Protein AF-G6YG77-F1 (afdb_monomer_lite)

Structure (mmCIF, N/CA/C/O backbone):
data_AF-G6YG77-F1
#
_entry.id   AF-G6YG77-F1
#
loop_
_atom_site.group_PDB
_atom_site.id
_atom_site.type_symbol
_atom_site.label_atom_id
_atom_site.label_alt_id
_atom_site.label_comp_id
_atom_site.label_asym_id
_atom_site.label_entity_id
_atom_site.label_seq_id
_atom_site.pdbx_PDB_ins_code
_atom_site.Cartn_x
_atom_site.Cartn_y
_atom_site.Cartn_z
_atom_site.occupancy
_atom_site.B_iso_or_equiv
_atom_site.auth_seq_id
_atom_site.auth_comp_id
_atom_site.auth_asym_id
_atom_site.auth_atom_id
_atom_site.pdbx_PDB_model_num
ATOM 1 N N . MET A 1 1 ? -11.020 3.623 37.577 1.00 43.72 1 MET A N 1
ATOM 2 C CA . MET A 1 1 ? -10.866 3.556 36.109 1.00 43.72 1 MET A CA 1
ATOM 3 C C . MET A 1 1 ? -9.377 3.510 35.833 1.00 43.72 1 MET A C 1
ATOM 5 O O . MET A 1 1 ? -8.710 4.492 36.115 1.00 43.72 1 MET A O 1
ATOM 9 N N . SER A 1 2 ? -8.828 2.360 35.441 1.00 47.31 2 SER A N 1
ATOM 10 C CA . SER A 1 2 ? -7.413 2.278 35.068 1.00 47.31 2 SER A CA 1
ATOM 11 C C . SER A 1 2 ? -7.202 3.079 33.784 1.00 47.31 2 SER A C 1
ATOM 13 O O . SER A 1 2 ? -7.878 2.792 32.796 1.00 47.31 2 SER A O 1
ATOM 15 N N . GLU A 1 3 ? -6.304 4.066 33.794 1.00 54.31 3 GLU A N 1
ATOM 16 C CA . GLU A 1 3 ? -5.795 4.679 32.564 1.00 54.31 3 GLU A CA 1
ATOM 17 C C . GLU A 1 3 ? -5.277 3.557 31.659 1.00 54.31 3 GLU A C 1
ATOM 19 O O . GLU A 1 3 ? -4.265 2.919 31.952 1.00 54.31 3 GLU A O 1
ATOM 24 N N . GLN A 1 4 ? -5.991 3.263 30.572 1.00 64.19 4 GLN A N 1
ATOM 25 C CA . GLN A 1 4 ? -5.394 2.481 29.501 1.00 64.19 4 GLN A CA 1
ATOM 26 C C . GLN A 1 4 ? -4.306 3.348 28.876 1.00 64.19 4 GLN A C 1
ATOM 28 O O . GLN A 1 4 ? -4.571 4.452 28.405 1.00 64.19 4 GLN A O 1
ATOM 33 N N . SER A 1 5 ? -3.075 2.841 28.872 1.00 81.81 5 SER A N 1
ATOM 34 C CA . SER A 1 5 ? -1.983 3.459 28.129 1.00 81.81 5 SER A CA 1
ATOM 35 C C . SER A 1 5 ? -2.402 3.634 26.666 1.00 81.81 5 SER A C 1
ATOM 37 O O . SER A 1 5 ? -2.906 2.697 26.041 1.00 81.81 5 SER A O 1
ATOM 39 N N . GLY A 1 6 ? -2.171 4.815 26.087 1.00 80.62 6 GLY A N 1
ATOM 40 C CA . GLY A 1 6 ? -2.489 5.076 24.676 1.00 80.62 6 GLY A CA 1
ATOM 41 C C . GLY A 1 6 ? -1.855 4.055 23.720 1.00 80.62 6 GLY A C 1
ATOM 42 O O . GLY A 1 6 ? -2.432 3.737 22.684 1.00 80.62 6 GLY A O 1
ATOM 43 N N . TRP A 1 7 ? -0.723 3.460 24.113 1.00 82.94 7 TRP A N 1
ATOM 44 C CA . TRP A 1 7 ? -0.074 2.368 23.388 1.00 82.94 7 TRP A CA 1
ATOM 45 C C . TRP A 1 7 ? -0.848 1.052 23.433 1.00 82.94 7 TRP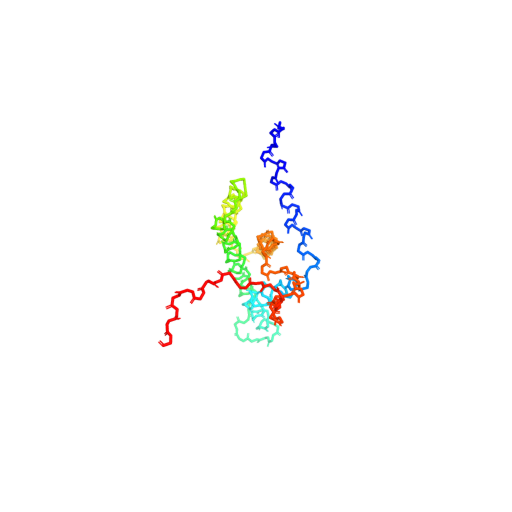 A C 1
ATOM 47 O O . TRP A 1 7 ? -0.956 0.377 22.412 1.00 82.94 7 TRP A O 1
ATOM 57 N N . SER A 1 8 ? -1.406 0.676 24.589 1.00 86.00 8 SER A N 1
ATOM 58 C CA . SER A 1 8 ? -2.191 -0.558 24.694 1.00 86.00 8 SER A CA 1
ATOM 59 C C . SER A 1 8 ? -3.504 -0.444 23.926 1.00 86.00 8 SER A C 1
ATOM 61 O O . SER A 1 8 ? -3.909 -1.408 23.282 1.00 86.00 8 SER A O 1
ATOM 63 N N . TYR A 1 9 ? -4.124 0.743 23.947 1.00 88.06 9 TYR A N 1
ATOM 64 C CA . TYR A 1 9 ? -5.293 1.039 23.120 1.00 88.06 9 TYR A CA 1
ATOM 65 C C . TYR A 1 9 ? -4.957 0.913 21.629 1.00 88.06 9 TYR A C 1
ATOM 67 O O . TYR A 1 9 ? -5.612 0.168 20.909 1.00 88.06 9 TYR A O 1
ATOM 75 N N . LEU A 1 10 ? -3.879 1.563 21.181 1.00 87.00 10 LEU A N 1
ATOM 76 C CA . LEU A 1 10 ? -3.471 1.556 19.778 1.00 87.00 10 LEU A CA 1
ATOM 77 C C . LEU A 1 10 ? -3.155 0.149 19.259 1.00 87.00 10 LEU A C 1
ATOM 79 O O . LEU A 1 10 ? -3.590 -0.212 18.171 1.00 87.00 10 LEU A O 1
ATOM 83 N N . ILE A 1 11 ? -2.438 -0.672 20.031 1.00 88.50 11 ILE A N 1
ATOM 84 C CA . ILE A 1 11 ? -2.135 -2.056 19.632 1.00 88.50 11 ILE A CA 1
ATOM 85 C C . ILE A 1 11 ? -3.413 -2.899 19.558 1.00 88.50 11 ILE A C 1
ATOM 87 O O . ILE A 1 11 ? -3.565 -3.689 18.626 1.00 88.50 11 ILE A O 1
ATOM 91 N N . ALA A 1 12 ? -4.327 -2.743 20.520 1.00 89.06 12 ALA A N 1
ATOM 92 C CA . ALA A 1 12 ? -5.601 -3.457 20.511 1.00 89.06 12 ALA A CA 1
ATOM 93 C C . ALA A 1 12 ? -6.454 -3.065 19.295 1.00 89.06 12 ALA A C 1
ATOM 95 O O . ALA A 1 12 ? -6.935 -3.945 18.586 1.00 89.06 12 ALA A O 1
ATOM 96 N N . GLU A 1 13 ? -6.552 -1.767 19.008 1.00 88.81 13 GLU A N 1
ATOM 97 C CA . GLU A 1 13 ? -7.293 -1.211 17.872 1.00 88.81 13 GLU A CA 1
ATOM 98 C C . GLU A 1 13 ? -6.707 -1.667 16.525 1.00 88.81 13 GLU A C 1
ATOM 100 O O . GLU A 1 13 ? -7.435 -2.113 15.641 1.00 88.81 13 GLU A O 1
ATOM 105 N N . LEU A 1 14 ? -5.379 -1.625 16.362 1.00 88.44 14 LEU A N 1
ATOM 106 C CA . LEU A 1 14 ? -4.716 -2.109 15.145 1.00 88.44 14 LEU A CA 1
ATOM 107 C C . LEU A 1 14 ? -4.907 -3.614 14.950 1.00 88.44 14 LEU A C 1
ATOM 109 O O . LEU A 1 14 ? -5.124 -4.071 13.828 1.00 88.44 14 LEU A O 1
ATOM 113 N N . LYS A 1 15 ? -4.847 -4.394 16.034 1.00 90.88 15 LYS A N 1
ATOM 114 C CA . LYS A 1 15 ? -5.103 -5.836 15.983 1.00 90.88 15 LYS A CA 1
ATOM 115 C C . LYS A 1 15 ? -6.548 -6.125 15.582 1.00 90.88 15 LYS A C 1
ATOM 117 O O . LYS A 1 15 ? -6.776 -7.023 14.772 1.00 90.88 15 LYS A O 1
ATOM 122 N N . ASP A 1 16 ? -7.502 -5.374 16.119 1.00 88.88 16 ASP A N 1
ATOM 123 C CA . ASP A 1 16 ? -8.914 -5.529 15.776 1.00 88.88 16 ASP A CA 1
ATOM 124 C C . ASP A 1 16 ? -9.179 -5.153 14.311 1.00 88.88 16 ASP A C 1
ATOM 126 O O . ASP A 1 16 ? -9.797 -5.918 13.578 1.00 88.88 16 ASP A O 1
ATOM 130 N N . ARG A 1 17 ? -8.594 -4.052 13.825 1.00 88.38 17 ARG A N 1
ATOM 131 C CA . ARG A 1 17 ? -8.610 -3.660 12.401 1.00 88.38 17 ARG A CA 1
ATOM 132 C C . ARG A 1 17 ? -7.968 -4.687 11.475 1.00 88.38 17 ARG A C 1
ATOM 134 O O . ARG A 1 17 ? -8.404 -4.837 10.340 1.00 88.38 17 ARG A O 1
ATOM 141 N N . ALA A 1 18 ? -6.938 -5.393 11.934 1.00 90.06 18 ALA A N 1
ATOM 142 C CA . ALA A 1 18 ? -6.278 -6.417 11.134 1.00 90.06 18 ALA A CA 1
ATOM 143 C C . ALA A 1 18 ? -7.123 -7.696 11.016 1.00 90.06 18 ALA A C 1
ATOM 145 O O . ALA A 1 18 ? -7.218 -8.271 9.931 1.00 90.06 18 ALA A O 1
ATOM 146 N N . VAL A 1 19 ? -7.733 -8.147 12.117 1.00 89.81 19 VAL A N 1
ATOM 147 C CA . VAL A 1 19 ? -8.393 -9.464 12.196 1.00 89.81 19 VAL A CA 1
ATOM 148 C C . VAL A 1 19 ? -9.901 -9.387 11.962 1.00 89.81 19 VAL A C 1
ATOM 150 O O . VAL A 1 19 ? -10.453 -10.269 11.305 1.00 89.81 19 VAL A O 1
ATOM 153 N N . GLY A 1 20 ? -10.568 -8.344 12.455 1.00 84.88 20 GLY A N 1
ATOM 154 C CA . GLY A 1 20 ? -12.006 -8.106 12.308 1.00 84.88 20 GLY A CA 1
ATOM 155 C C . GLY A 1 20 ? -12.554 -8.306 10.888 1.00 84.88 20 GLY A C 1
ATOM 156 O O . GLY A 1 20 ? -13.478 -9.108 10.723 1.00 84.88 20 GLY A O 1
ATOM 157 N N . PRO A 1 21 ? -11.969 -7.687 9.845 1.00 85.06 21 PRO A N 1
ATOM 158 C CA . PRO A 1 21 ? -12.539 -7.727 8.498 1.00 85.06 21 PRO A CA 1
ATOM 159 C C . PRO A 1 21 ? -12.435 -9.091 7.805 1.00 85.06 21 PRO A C 1
ATOM 161 O O . PRO A 1 21 ? -13.164 -9.353 6.851 1.00 85.06 21 PRO A O 1
ATOM 164 N N . THR A 1 22 ? -11.576 -9.996 8.289 1.00 87.00 22 THR A N 1
ATOM 165 C CA . THR A 1 22 ? -11.330 -11.305 7.646 1.00 87.00 22 THR A CA 1
ATOM 166 C C . THR A 1 22 ? -12.572 -12.194 7.556 1.00 87.00 22 THR A C 1
ATOM 168 O O . THR A 1 22 ? -12.592 -13.130 6.756 1.00 87.00 22 THR A O 1
ATOM 171 N N . LYS A 1 23 ? -13.600 -11.904 8.361 1.00 85.19 23 LYS A N 1
ATOM 172 C CA . LYS A 1 23 ? -14.854 -12.661 8.444 1.00 85.19 23 LYS A CA 1
ATOM 173 C C . LYS A 1 23 ? -15.933 -12.181 7.469 1.00 85.19 23 LYS A C 1
ATOM 175 O O . LYS A 1 23 ? -16.961 -12.844 7.369 1.00 85.19 23 LYS A O 1
ATOM 180 N N . HIS A 1 24 ? -15.725 -11.057 6.779 1.00 85.75 24 HIS A N 1
ATOM 181 C CA . HIS A 1 24 ? -16.725 -10.447 5.903 1.00 85.75 24 HIS A CA 1
ATOM 182 C C . HIS A 1 24 ? -16.381 -10.674 4.425 1.00 85.75 24 HIS A C 1
ATOM 184 O O . HIS A 1 24 ? -15.294 -10.339 3.955 1.00 85.75 24 HIS A O 1
ATOM 190 N N . VAL A 1 25 ? -17.321 -11.246 3.677 1.00 87.38 25 VAL A N 1
ATOM 191 C CA . VAL A 1 25 ? -17.218 -11.502 2.237 1.00 87.38 25 VAL A CA 1
ATOM 192 C C . VAL A 1 25 ? -17.204 -10.189 1.459 1.00 87.38 25 VAL A C 1
ATOM 194 O O . VAL A 1 25 ? -16.401 -10.061 0.533 1.00 87.38 25 VAL A O 1
ATOM 197 N N . ALA A 1 26 ? -18.017 -9.196 1.846 1.00 87.06 26 ALA A N 1
ATOM 198 C CA . ALA A 1 26 ? -17.988 -7.874 1.212 1.00 87.06 26 ALA A CA 1
ATOM 199 C C . ALA A 1 26 ? -16.604 -7.222 1.315 1.00 87.06 26 ALA A C 1
ATOM 201 O O . ALA A 1 26 ? -16.099 -6.687 0.325 1.00 87.06 26 ALA A O 1
ATOM 202 N N . PHE A 1 27 ? -15.949 -7.344 2.474 1.00 89.88 27 PHE A N 1
ATOM 203 C CA . PHE A 1 27 ? -14.586 -6.860 2.659 1.00 89.88 27 PHE A CA 1
ATOM 204 C C . PHE A 1 27 ? -13.603 -7.528 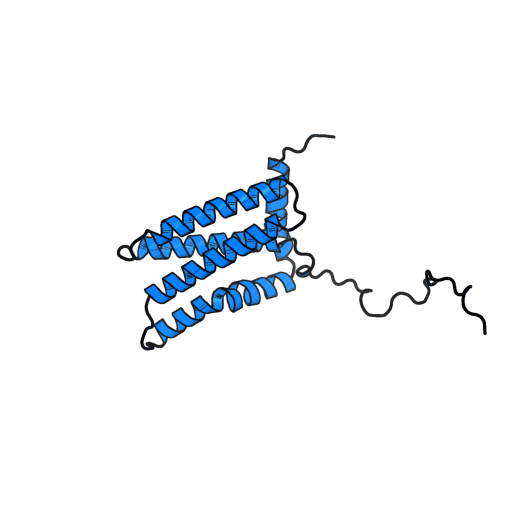1.690 1.00 89.88 27 PHE A C 1
ATOM 206 O O . PHE A 1 27 ? -12.851 -6.837 1.003 1.00 89.88 27 PHE A O 1
ATOM 213 N N . TRP A 1 28 ? -13.631 -8.860 1.570 1.00 91.06 28 TRP A N 1
ATOM 214 C CA . TRP A 1 28 ? -12.775 -9.581 0.619 1.00 91.06 28 TRP A CA 1
ATOM 215 C C . TRP A 1 28 ? -13.059 -9.207 -0.837 1.00 91.06 28 TRP A C 1
ATOM 217 O O . TRP A 1 28 ? -12.122 -9.036 -1.619 1.00 91.06 28 TRP A O 1
ATOM 227 N N . GLY A 1 29 ? -14.332 -9.035 -1.201 1.00 90.69 29 GLY A N 1
ATOM 228 C CA . GLY A 1 29 ? -14.727 -8.569 -2.528 1.00 90.69 29 GLY A CA 1
ATOM 229 C C . GLY A 1 29 ? -14.150 -7.189 -2.837 1.00 90.69 29 GLY A C 1
ATOM 230 O O . GLY A 1 29 ? -13.538 -6.996 -3.888 1.00 90.69 29 GLY A O 1
ATOM 231 N N . PHE A 1 30 ? -14.268 -6.249 -1.898 1.00 90.56 30 PHE A N 1
ATOM 232 C CA . PHE A 1 30 ? -13.727 -4.900 -2.050 1.00 90.56 30 PHE A CA 1
ATOM 233 C C . PHE A 1 30 ? -12.194 -4.875 -2.040 1.00 90.56 30 PHE A C 1
ATOM 235 O O . PHE A 1 30 ? -11.581 -4.124 -2.795 1.00 90.56 30 PHE A O 1
ATOM 242 N N . PHE A 1 31 ? -11.554 -5.738 -1.255 1.00 92.69 31 PHE A N 1
ATOM 243 C CA . PHE A 1 31 ? -10.103 -5.873 -1.252 1.00 92.69 31 PHE A CA 1
ATOM 244 C C . PHE A 1 31 ? -9.568 -6.393 -2.589 1.00 92.69 31 PHE A C 1
ATOM 246 O O . PHE A 1 31 ? -8.696 -5.774 -3.199 1.00 92.69 31 PHE A O 1
ATOM 253 N N . ILE A 1 32 ? -10.103 -7.513 -3.077 1.00 93.12 32 ILE A N 1
ATOM 254 C CA . ILE A 1 32 ? -9.607 -8.152 -4.300 1.00 93.12 32 ILE A CA 1
ATOM 255 C C . ILE A 1 32 ? -9.959 -7.308 -5.524 1.00 93.12 32 ILE A C 1
ATOM 257 O O . ILE A 1 32 ? -9.089 -7.028 -6.344 1.00 93.12 32 ILE A O 1
ATOM 261 N N . LEU A 1 33 ? -11.217 -6.883 -5.659 1.00 92.94 33 LEU A N 1
ATOM 262 C CA . LEU A 1 33 ? -11.656 -6.144 -6.841 1.00 92.94 33 LEU A CA 1
ATOM 263 C C . LEU A 1 33 ? -11.289 -4.667 -6.753 1.00 92.94 33 LEU A C 1
ATOM 265 O O . LEU A 1 33 ? -10.764 -4.123 -7.714 1.00 92.94 33 LEU A O 1
ATOM 269 N N . GLY A 1 34 ? -11.545 -4.022 -5.618 1.00 90.00 34 GLY A N 1
ATOM 270 C CA . GLY A 1 34 ? -11.301 -2.595 -5.424 1.00 90.00 34 GLY A CA 1
ATOM 271 C C . GLY A 1 34 ? -9.819 -2.279 -5.270 1.00 90.00 34 GLY A C 1
ATOM 272 O O . GLY A 1 34 ? -9.254 -1.597 -6.121 1.00 90.00 34 GLY A O 1
ATOM 273 N N . ALA A 1 35 ? -9.179 -2.781 -4.212 1.00 90.56 35 ALA A N 1
ATOM 274 C CA . ALA A 1 35 ? -7.790 -2.427 -3.916 1.00 90.56 35 ALA A CA 1
ATOM 275 C C . ALA A 1 35 ? -6.797 -3.063 -4.904 1.00 90.56 35 ALA A C 1
ATOM 277 O O . ALA A 1 35 ? -6.000 -2.350 -5.510 1.00 90.56 35 ALA A O 1
ATOM 278 N N . LEU A 1 36 ? -6.859 -4.384 -5.113 1.00 93.38 36 LEU A N 1
ATOM 279 C CA . LEU A 1 36 ? -5.882 -5.094 -5.955 1.00 93.38 36 LEU A CA 1
ATOM 280 C C . LEU A 1 36 ? -6.213 -5.043 -7.453 1.00 93.38 36 LEU A C 1
ATOM 282 O O . LEU A 1 36 ? -5.314 -4.874 -8.277 1.00 93.38 36 LEU A O 1
ATOM 286 N N . GLY A 1 37 ? -7.484 -5.191 -7.819 1.00 92.50 37 GLY A N 1
ATOM 287 C CA . GLY A 1 37 ? -7.938 -5.181 -9.209 1.00 92.50 37 GLY A CA 1
ATOM 288 C C . GLY A 1 37 ? -7.924 -3.778 -9.809 1.00 92.50 37 GLY A C 1
ATOM 289 O O . GLY A 1 37 ? -7.039 -3.434 -10.591 1.00 92.50 37 GLY A O 1
ATOM 290 N N . PHE A 1 38 ? -8.911 -2.962 -9.437 1.00 93.06 38 PHE A N 1
ATOM 291 C CA . PHE A 1 38 ? -9.099 -1.612 -9.961 1.00 93.06 38 PHE A CA 1
ATOM 292 C C . PHE A 1 38 ? -8.001 -0.653 -9.499 1.00 93.06 38 PHE A C 1
ATOM 294 O O . PHE A 1 38 ? -7.458 0.081 -10.321 1.00 93.06 38 PHE A O 1
ATOM 301 N N . GLY A 1 39 ? -7.614 -0.692 -8.222 1.00 89.44 39 GLY A N 1
ATOM 302 C CA . GLY A 1 39 ? -6.510 0.116 -7.703 1.00 89.44 39 GLY A CA 1
ATOM 303 C C . GLY A 1 39 ? -5.182 -0.222 -8.383 1.00 89.44 39 GLY A C 1
ATOM 304 O O . GLY A 1 39 ? -4.436 0.676 -8.765 1.00 89.44 39 GLY A O 1
ATOM 305 N N . GLY A 1 40 ? -4.916 -1.511 -8.606 1.00 92.44 40 GLY A N 1
ATOM 306 C CA . GLY A 1 40 ? -3.714 -2.005 -9.280 1.00 92.44 40 GLY A CA 1
ATOM 307 C C . GLY A 1 40 ? -3.766 -1.985 -10.812 1.00 92.44 40 GLY A C 1
ATOM 308 O O . GLY A 1 40 ? -2.818 -2.447 -11.445 1.00 92.44 40 GLY A O 1
ATOM 309 N N . PHE A 1 41 ? -4.829 -1.467 -11.439 1.00 94.19 41 PHE A N 1
ATOM 310 C CA . PHE A 1 41 ? -5.055 -1.596 -12.887 1.00 94.19 41 PHE A CA 1
ATOM 311 C C . PHE A 1 41 ? -3.888 -1.098 -13.750 1.00 94.19 41 PHE A C 1
ATOM 313 O O . PHE A 1 41 ? -3.518 -1.750 -14.725 1.00 94.19 41 PHE A O 1
ATOM 320 N N . GLY A 1 42 ? -3.249 0.010 -13.363 1.00 92.19 42 GLY A N 1
ATOM 321 C CA . GLY A 1 42 ? -2.069 0.522 -14.068 1.00 92.19 42 GLY A CA 1
ATOM 322 C C . GLY A 1 42 ? -0.883 -0.451 -14.059 1.00 92.19 42 GLY A C 1
ATOM 323 O O . GLY A 1 42 ? -0.181 -0.574 -15.059 1.00 92.19 42 GLY A O 1
ATOM 324 N N . ILE A 1 43 ? -0.694 -1.196 -12.964 1.00 94.31 43 ILE A N 1
ATOM 325 C CA . ILE A 1 43 ? 0.344 -2.230 -12.858 1.00 94.31 43 ILE A CA 1
ATOM 326 C C . ILE A 1 43 ? 0.003 -3.390 -13.794 1.00 94.31 43 ILE A C 1
ATOM 328 O O . ILE A 1 43 ? 0.854 -3.825 -14.569 1.00 94.31 43 ILE A O 1
ATOM 332 N N . TRP A 1 44 ? -1.248 -3.860 -13.767 1.00 94.81 44 TRP A N 1
ATOM 333 C CA . TRP A 1 44 ? -1.714 -4.943 -14.637 1.00 94.81 44 TRP A CA 1
ATOM 334 C C . TRP A 1 44 ? -1.539 -4.603 -16.120 1.00 94.81 44 TRP A C 1
ATOM 336 O O . TRP A 1 44 ? -1.083 -5.444 -16.895 1.00 94.81 44 TRP A O 1
ATOM 346 N N . PHE A 1 45 ? -1.836 -3.361 -16.505 1.00 93.38 45 PHE A N 1
ATOM 347 C CA . PHE A 1 45 ? -1.658 -2.871 -17.869 1.00 93.38 45 PHE A CA 1
ATOM 348 C C . PHE A 1 45 ? -0.189 -2.891 -18.319 1.00 93.38 45 PHE A C 1
ATOM 350 O O . PHE A 1 45 ? 0.116 -3.398 -19.399 1.00 93.38 45 PHE A O 1
ATOM 357 N N . GLU A 1 46 ? 0.737 -2.399 -17.494 1.00 94.12 46 GLU A N 1
ATOM 358 C CA . GLU A 1 46 ? 2.170 -2.404 -17.825 1.00 94.12 46 GLU A CA 1
ATOM 359 C C . GLU A 1 46 ? 2.761 -3.821 -17.851 1.00 94.12 46 GLU A C 1
ATOM 361 O O . GLU A 1 46 ? 3.557 -4.146 -18.735 1.00 94.12 46 GLU A O 1
ATOM 366 N N . ILE A 1 47 ? 2.318 -4.701 -16.947 1.00 93.00 47 ILE A N 1
ATOM 367 C CA . ILE A 1 47 ? 2.674 -6.126 -16.967 1.00 93.00 47 ILE A CA 1
ATOM 368 C C . ILE A 1 47 ? 2.200 -6.776 -18.271 1.00 93.00 47 ILE A C 1
ATOM 370 O O . ILE A 1 47 ? 2.974 -7.470 -18.934 1.00 93.00 47 ILE A O 1
ATOM 374 N N . TRP A 1 48 ? 0.951 -6.532 -18.674 1.00 93.44 48 TRP A N 1
ATOM 375 C CA . TRP A 1 48 ? 0.407 -7.060 -19.923 1.00 93.44 48 TRP A CA 1
ATOM 376 C C . TRP A 1 48 ? 1.212 -6.586 -21.135 1.00 93.44 48 TRP A C 1
ATOM 378 O O . TRP A 1 48 ? 1.587 -7.401 -21.975 1.00 93.44 48 TRP A O 1
ATOM 388 N N . ARG A 1 49 ? 1.540 -5.290 -21.211 1.00 92.19 49 ARG A N 1
ATOM 389 C CA . ARG A 1 49 ? 2.369 -4.735 -22.296 1.00 92.19 49 ARG A CA 1
ATOM 390 C C . ARG A 1 49 ? 3.747 -5.383 -22.366 1.00 92.19 49 ARG A C 1
ATOM 392 O O . ARG A 1 49 ? 4.227 -5.646 -23.469 1.00 92.19 49 ARG A O 1
ATOM 399 N N . LEU A 1 50 ? 4.361 -5.648 -21.210 1.00 90.94 50 LEU A N 1
ATOM 400 C CA . LEU A 1 50 ? 5.659 -6.311 -21.115 1.00 90.94 50 LEU A CA 1
ATOM 401 C C . LEU A 1 50 ? 5.602 -7.754 -21.642 1.00 90.94 50 LEU A C 1
ATOM 403 O O . LEU A 1 50 ? 6.444 -8.135 -22.450 1.00 90.94 50 LEU A O 1
ATOM 407 N N . PHE A 1 51 ? 4.598 -8.540 -21.238 1.00 91.75 51 PHE A N 1
ATOM 408 C CA . PHE A 1 51 ? 4.453 -9.938 -21.671 1.00 91.75 51 PHE A CA 1
ATOM 409 C C . PHE A 1 51 ? 3.960 -10.091 -23.112 1.00 91.75 51 PHE A C 1
ATOM 411 O O . PHE A 1 51 ? 4.372 -11.016 -23.806 1.00 91.75 51 PHE A O 1
ATOM 418 N N . ALA A 1 52 ? 3.108 -9.181 -23.582 1.00 91.56 52 ALA A N 1
ATOM 419 C CA . ALA A 1 52 ? 2.595 -9.185 -24.950 1.00 91.56 52 ALA A CA 1
ATOM 420 C C . ALA A 1 52 ? 3.620 -8.678 -25.983 1.00 91.56 52 ALA A C 1
ATOM 422 O O . ALA A 1 52 ? 3.298 -8.603 -27.168 1.00 91.56 52 ALA A O 1
ATOM 423 N N . GLY A 1 53 ? 4.830 -8.291 -25.554 1.00 84.00 53 GLY A N 1
ATOM 424 C CA . GLY A 1 53 ? 5.876 -7.775 -26.439 1.00 84.00 53 GLY A CA 1
ATOM 425 C C . GLY A 1 53 ? 5.470 -6.495 -27.174 1.00 84.00 53 GLY A C 1
ATOM 426 O O . GLY A 1 53 ? 5.968 -6.226 -28.268 1.00 84.00 53 GLY A O 1
ATOM 427 N N . GLN A 1 54 ? 4.538 -5.718 -26.611 1.00 85.06 54 GLN A N 1
ATOM 428 C CA . GLN A 1 54 ? 4.073 -4.491 -27.243 1.00 85.06 54 GLN A CA 1
ATOM 429 C C . GLN A 1 54 ? 5.168 -3.428 -27.239 1.00 85.06 54 GLN A C 1
ATOM 431 O O . GLN A 1 54 ? 5.971 -3.316 -26.309 1.00 85.06 54 GLN A O 1
ATOM 436 N N . THR A 1 55 ? 5.166 -2.588 -28.269 1.00 77.38 55 THR A N 1
ATOM 437 C CA . THR A 1 55 ? 6.102 -1.474 -28.390 1.00 77.38 55 THR A CA 1
ATOM 438 C C . THR A 1 55 ? 5.963 -0.548 -27.171 1.00 77.38 55 THR A C 1
ATOM 440 O O . THR A 1 55 ? 4.888 -0.023 -26.872 1.00 77.38 55 THR A O 1
ATOM 443 N N . GLY A 1 56 ? 7.054 -0.389 -26.418 1.00 75.06 56 GLY A N 1
ATOM 444 C CA . GLY A 1 56 ? 7.092 0.410 -25.188 1.00 75.06 56 GLY A CA 1
ATOM 445 C C . GLY A 1 56 ? 6.804 -0.346 -23.884 1.00 75.06 56 GLY A C 1
ATOM 446 O O . GLY A 1 56 ? 6.867 0.278 -22.828 1.00 75.06 56 GLY A O 1
ATOM 447 N N . GLY A 1 57 ? 6.536 -1.658 -23.920 1.00 82.94 57 GLY A N 1
ATOM 448 C CA . GLY A 1 57 ? 6.554 -2.492 -22.715 1.00 82.94 57 GLY A CA 1
ATOM 449 C C . GLY A 1 57 ? 7.969 -2.543 -22.135 1.00 82.94 57 GLY A C 1
ATOM 450 O O . GLY A 1 57 ? 8.901 -2.987 -22.802 1.00 82.94 57 GLY A O 1
ATOM 451 N N . SER A 1 58 ? 8.156 -2.048 -20.912 1.00 87.75 58 SER A N 1
ATOM 452 C CA . SER A 1 58 ? 9.472 -2.016 -20.267 1.00 87.75 58 SER A CA 1
ATOM 453 C C . SER A 1 58 ? 9.363 -2.268 -18.768 1.00 87.75 58 SER A C 1
ATOM 455 O O . SER A 1 58 ? 8.377 -1.898 -18.134 1.00 87.75 58 SER A O 1
ATOM 457 N N . ALA A 1 59 ? 10.412 -2.853 -18.184 1.00 87.12 59 ALA A N 1
ATOM 458 C CA . ALA A 1 59 ? 10.509 -3.030 -16.736 1.00 87.12 59 ALA A CA 1
ATOM 459 C C . ALA A 1 59 ? 10.383 -1.686 -15.988 1.00 87.12 59 ALA A C 1
ATOM 461 O O . ALA A 1 59 ? 9.751 -1.613 -14.938 1.00 87.12 59 ALA A O 1
ATOM 462 N N . ASN A 1 60 ? 10.895 -0.600 -16.574 1.00 87.94 60 ASN A N 1
ATOM 463 C CA . ASN A 1 60 ? 10.748 0.743 -16.016 1.00 87.94 60 ASN A CA 1
ATOM 464 C C . ASN A 1 60 ? 9.280 1.196 -15.961 1.00 87.94 60 ASN A C 1
ATOM 466 O O . ASN A 1 60 ? 8.889 1.821 -14.981 1.00 87.94 60 ASN A O 1
ATOM 470 N N . GLY A 1 61 ? 8.463 0.847 -16.961 1.00 89.56 61 GLY A N 1
ATOM 471 C CA . GLY A 1 61 ? 7.023 1.127 -16.958 1.00 89.56 61 GLY A CA 1
ATOM 472 C C . GLY A 1 61 ? 6.310 0.456 -15.784 1.00 89.56 61 GLY A C 1
ATOM 473 O O . GLY A 1 61 ? 5.599 1.120 -15.030 1.00 89.56 61 GLY A O 1
ATOM 474 N N . VAL A 1 62 ? 6.593 -0.831 -15.552 1.00 91.12 62 VAL A N 1
ATOM 475 C CA . VAL A 1 62 ? 6.062 -1.582 -14.398 1.00 91.12 62 VAL A CA 1
ATOM 476 C C . VAL A 1 62 ? 6.517 -0.958 -13.078 1.00 91.12 62 VAL A C 1
ATOM 478 O O . VAL A 1 62 ? 5.700 -0.747 -12.184 1.00 91.12 62 VAL A O 1
ATOM 481 N N . HIS A 1 63 ? 7.799 -0.607 -12.963 1.00 90.94 63 HIS A N 1
ATOM 482 C CA . HIS A 1 63 ? 8.339 0.047 -11.771 1.00 90.94 63 HIS A CA 1
ATOM 483 C C . HIS A 1 63 ? 7.633 1.378 -11.479 1.00 90.94 63 HIS A C 1
ATOM 485 O O . HIS A 1 63 ? 7.208 1.617 -10.349 1.00 90.94 63 HIS A O 1
ATOM 491 N N . THR A 1 64 ? 7.460 2.235 -12.489 1.00 91.56 64 THR A N 1
ATOM 492 C CA . THR A 1 64 ? 6.743 3.508 -12.342 1.00 91.56 64 THR A CA 1
ATOM 493 C C . THR A 1 64 ? 5.282 3.286 -11.955 1.00 91.56 64 THR A C 1
ATOM 495 O O . THR A 1 64 ? 4.796 3.961 -11.051 1.00 91.56 64 THR A O 1
ATOM 498 N N . ALA A 1 65 ? 4.596 2.314 -12.561 1.00 93.69 65 ALA A N 1
ATOM 499 C CA . ALA A 1 65 ? 3.218 1.984 -12.203 1.00 93.69 65 ALA A CA 1
ATOM 500 C C . ALA A 1 65 ? 3.095 1.526 -10.739 1.00 93.69 65 ALA A C 1
ATOM 502 O O . ALA A 1 65 ? 2.215 2.001 -10.019 1.00 93.69 65 ALA A O 1
ATOM 503 N N . MET A 1 66 ? 4.004 0.664 -10.269 1.00 93.50 66 MET A N 1
ATOM 504 C CA . MET A 1 66 ? 4.061 0.247 -8.861 1.00 93.50 66 MET A CA 1
ATOM 505 C C . MET A 1 66 ? 4.362 1.426 -7.932 1.00 93.50 66 MET A C 1
ATOM 507 O O . MET A 1 66 ? 3.730 1.559 -6.884 1.00 93.50 66 MET A O 1
ATOM 511 N N . PHE A 1 67 ? 5.289 2.303 -8.330 1.00 92.81 67 PHE A N 1
ATOM 512 C CA . PHE A 1 67 ? 5.651 3.494 -7.567 1.00 92.81 67 PHE A CA 1
ATOM 513 C C . PHE A 1 67 ? 4.452 4.430 -7.356 1.00 92.81 67 PHE A C 1
ATOM 515 O O . PHE A 1 67 ? 4.155 4.855 -6.234 1.00 92.81 67 PHE A O 1
ATOM 522 N N . THR A 1 68 ? 3.722 4.719 -8.434 1.00 93.62 68 THR A N 1
ATOM 523 C CA . THR A 1 68 ? 2.519 5.554 -8.387 1.00 93.62 68 THR A CA 1
ATOM 524 C C . THR A 1 68 ? 1.415 4.892 -7.569 1.00 93.62 68 THR A C 1
ATOM 526 O O . THR A 1 68 ? 0.792 5.565 -6.748 1.00 93.62 68 THR A O 1
ATOM 529 N N . TYR A 1 69 ? 1.205 3.584 -7.741 1.00 93.75 69 TYR A N 1
ATOM 530 C CA . TYR A 1 69 ? 0.200 2.833 -6.991 1.00 93.75 69 TYR A CA 1
ATOM 531 C C . TYR A 1 69 ? 0.441 2.895 -5.484 1.00 93.75 69 TYR A C 1
ATOM 533 O O . TYR A 1 69 ? -0.460 3.300 -4.750 1.00 93.75 69 TYR A O 1
ATOM 541 N N . PHE A 1 70 ? 1.647 2.558 -5.005 1.00 92.56 70 PHE A N 1
ATOM 542 C CA . PHE A 1 70 ? 1.887 2.564 -3.561 1.00 92.56 70 PHE A CA 1
ATOM 543 C C . PHE A 1 70 ? 1.754 3.974 -2.987 1.00 92.56 70 PHE A C 1
ATOM 545 O O . PHE A 1 70 ? 1.182 4.134 -1.913 1.00 92.56 70 PHE A O 1
ATOM 552 N N . THR A 1 71 ? 2.251 4.995 -3.695 1.00 92.38 71 THR A N 1
ATOM 553 C CA . THR A 1 71 ? 2.217 6.381 -3.206 1.00 92.38 71 THR A CA 1
ATOM 554 C C . THR A 1 71 ? 0.772 6.863 -3.082 1.00 92.38 71 THR A C 1
ATOM 556 O O . THR A 1 71 ? 0.390 7.437 -2.061 1.00 92.38 71 THR A O 1
ATOM 559 N N . ALA A 1 72 ? -0.059 6.573 -4.088 1.00 94.12 72 ALA A N 1
ATOM 560 C CA . ALA A 1 72 ? -1.474 6.927 -4.090 1.00 94.12 72 ALA A CA 1
ATOM 561 C C . ALA A 1 72 ? -2.275 6.141 -3.039 1.00 94.12 72 ALA A C 1
ATOM 563 O O . ALA A 1 72 ? -3.087 6.723 -2.315 1.00 94.12 72 ALA A O 1
ATOM 564 N N . LEU A 1 73 ? -2.040 4.832 -2.914 1.00 94.00 73 LEU A N 1
ATOM 565 C CA . LEU A 1 73 ? -2.762 3.981 -1.969 1.00 94.00 73 LEU A CA 1
ATOM 566 C C . LEU A 1 73 ? -2.397 4.310 -0.520 1.00 94.00 73 LEU A C 1
ATOM 568 O O . LEU A 1 73 ? -3.279 4.461 0.323 1.00 94.00 73 LEU A O 1
ATOM 572 N N . ALA A 1 74 ? -1.109 4.475 -0.228 1.00 92.69 74 ALA A N 1
ATOM 573 C CA . ALA A 1 74 ? -0.644 4.855 1.098 1.00 92.69 74 ALA A CA 1
ATOM 574 C C . ALA A 1 74 ? -1.139 6.250 1.493 1.00 92.69 74 ALA A C 1
ATOM 576 O O . ALA A 1 74 ? -1.652 6.430 2.598 1.00 92.69 74 ALA A O 1
ATOM 577 N N . GLY A 1 75 ? -1.023 7.224 0.581 1.00 91.56 75 GLY A N 1
ATOM 578 C CA . GLY A 1 75 ? -1.480 8.592 0.810 1.00 91.56 75 GLY A CA 1
ATOM 579 C C . GLY A 1 75 ? -2.985 8.663 1.057 1.00 91.56 75 GLY A C 1
ATOM 580 O O . GLY A 1 75 ? -3.415 9.261 2.041 1.00 91.56 75 GLY A O 1
ATOM 581 N N . SER A 1 76 ? -3.786 8.002 0.216 1.00 93.31 76 SER A N 1
ATOM 582 C CA . SER A 1 76 ? -5.245 7.978 0.379 1.00 93.31 76 SER A CA 1
ATOM 583 C C . SER A 1 76 ? -5.676 7.263 1.661 1.00 93.31 76 SER A C 1
ATOM 585 O O . SER A 1 76 ? -6.519 7.788 2.382 1.00 93.31 76 SER A O 1
ATOM 587 N N . SER A 1 77 ? -5.051 6.134 2.010 1.00 92.31 77 SER A N 1
ATOM 588 C CA . SER A 1 77 ? -5.355 5.398 3.247 1.00 92.31 77 SER A CA 1
ATOM 589 C C . SER A 1 77 ? -5.011 6.220 4.492 1.00 92.31 77 SER A C 1
ATOM 591 O O . SER A 1 77 ? -5.832 6.361 5.398 1.00 92.31 77 SER A O 1
ATOM 593 N N . ALA A 1 78 ? -3.823 6.831 4.535 1.00 90.88 78 ALA A N 1
ATOM 594 C CA . ALA A 1 78 ? -3.427 7.669 5.663 1.00 90.88 78 ALA A CA 1
ATOM 595 C C . ALA A 1 78 ? -4.334 8.901 5.810 1.00 90.88 78 ALA A C 1
ATOM 597 O O . ALA A 1 78 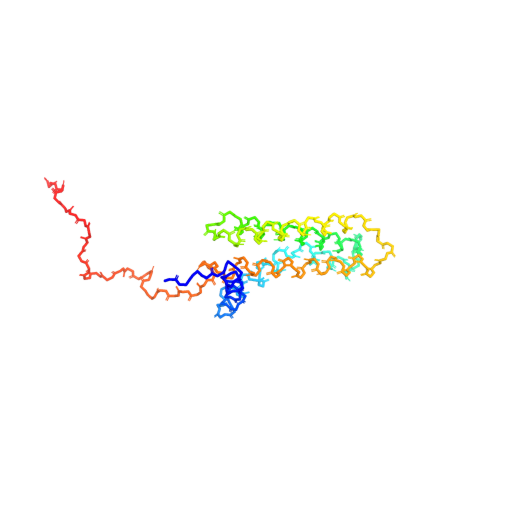? -4.762 9.209 6.921 1.00 90.88 78 ALA A O 1
ATOM 598 N N . LEU A 1 79 ? -4.684 9.567 4.702 1.00 90.75 79 LEU A N 1
ATOM 599 C CA . LEU A 1 79 ? -5.637 10.681 4.716 1.00 90.75 79 LEU A CA 1
ATOM 600 C C . LEU A 1 79 ? -7.021 10.240 5.189 1.00 90.75 79 LEU A C 1
ATOM 602 O O . LEU A 1 79 ? -7.609 10.921 6.022 1.00 90.75 79 LEU A O 1
ATOM 606 N N . HIS A 1 80 ? -7.519 9.096 4.719 1.00 90.31 80 HIS A N 1
ATOM 607 C CA . HIS A 1 80 ? -8.800 8.551 5.160 1.00 90.31 80 HIS A CA 1
ATOM 608 C C . HIS A 1 80 ? -8.815 8.367 6.687 1.00 90.31 80 HIS A C 1
ATOM 610 O O . HIS A 1 80 ? -9.731 8.838 7.357 1.00 90.31 80 HIS A O 1
ATOM 616 N N . LEU A 1 81 ? -7.757 7.790 7.262 1.00 87.88 81 LEU A N 1
ATOM 617 C CA . LEU A 1 81 ? -7.656 7.577 8.709 1.00 87.88 81 LEU A CA 1
ATOM 618 C C . LEU A 1 81 ? -7.528 8.881 9.517 1.00 87.88 81 LEU A C 1
ATOM 620 O O . LEU A 1 81 ? -7.991 8.949 10.653 1.00 87.88 81 LEU A O 1
ATOM 624 N N . ILE A 1 82 ? -6.899 9.911 8.944 1.00 87.31 82 ILE A N 1
ATOM 625 C CA . ILE A 1 82 ? -6.788 11.243 9.560 1.00 87.31 82 ILE A CA 1
ATOM 626 C C . ILE A 1 82 ? -8.144 11.961 9.558 1.00 87.31 82 ILE A C 1
ATOM 628 O O . ILE A 1 82 ? -8.484 12.615 10.545 1.00 87.31 82 ILE A O 1
ATOM 632 N N . LEU A 1 83 ? -8.886 11.858 8.452 1.00 86.69 83 LEU A N 1
ATOM 633 C CA . LEU A 1 83 ? -10.135 12.586 8.218 1.00 86.69 83 LEU A CA 1
ATOM 634 C C . LEU A 1 83 ? -11.353 11.927 8.868 1.00 86.69 83 LEU A C 1
ATOM 636 O O . LEU A 1 83 ? -12.294 12.630 9.228 1.00 86.69 83 LEU A O 1
ATOM 640 N N . VAL A 1 84 ? -11.343 10.605 9.042 1.00 84.81 84 VAL A N 1
ATOM 641 C CA . VAL A 1 84 ? -12.362 9.903 9.831 1.00 84.81 84 VAL A CA 1
ATOM 642 C C . VAL A 1 84 ? -12.287 10.345 11.295 1.00 84.81 84 VAL A C 1
ATOM 644 O O . VAL A 1 84 ? -11.232 10.760 11.794 1.00 84.81 84 VAL A O 1
ATOM 647 N N . ASP A 1 85 ? -13.416 10.265 12.004 1.00 73.75 85 ASP A N 1
ATOM 648 C CA . ASP A 1 85 ? -13.501 10.468 13.456 1.00 73.75 85 ASP A CA 1
ATOM 649 C C . ASP A 1 85 ? -12.829 9.325 14.234 1.00 73.75 85 ASP A C 1
ATOM 651 O O . ASP A 1 85 ? -13.436 8.555 14.968 1.00 73.75 85 ASP A O 1
ATOM 655 N N . ALA A 1 86 ? -11.521 9.207 14.017 1.00 78.88 86 ALA A N 1
ATOM 656 C CA . ALA A 1 86 ? -10.617 8.308 14.694 1.00 78.88 86 ALA A CA 1
ATOM 657 C C . ALA A 1 86 ? -10.096 8.929 15.996 1.00 78.88 86 ALA A C 1
ATOM 659 O O . ALA A 1 86 ? -9.847 10.137 16.092 1.00 78.88 86 ALA A O 1
ATOM 660 N N . GLU A 1 87 ? -9.841 8.067 16.979 1.00 85.69 87 GLU A N 1
ATOM 661 C CA . GLU A 1 87 ? -9.227 8.451 18.246 1.00 85.69 87 GLU A CA 1
ATOM 662 C C . GLU A 1 87 ? -7.838 9.080 18.055 1.00 85.69 87 GLU A C 1
ATOM 664 O O . GLU A 1 87 ? -7.088 8.746 17.128 1.00 85.69 87 GLU A O 1
ATOM 669 N N . LYS A 1 88 ? -7.449 9.976 18.976 1.00 86.69 88 LYS A N 1
ATOM 670 C CA . LYS A 1 88 ? -6.171 10.717 18.901 1.00 86.69 88 LYS A CA 1
ATOM 671 C C . LYS A 1 88 ? -4.946 9.822 18.637 1.00 86.69 88 LYS A C 1
ATOM 673 O O . LYS A 1 88 ? -4.151 10.196 17.772 1.00 86.69 88 LYS A O 1
ATOM 678 N N . PRO A 1 89 ? -4.763 8.660 19.304 1.00 86.75 89 PRO A N 1
ATOM 679 C CA . PRO A 1 89 ? -3.611 7.792 19.047 1.00 86.75 89 PRO A CA 1
ATOM 680 C C . PRO A 1 89 ? -3.568 7.276 17.604 1.00 86.75 89 PRO A C 1
ATOM 682 O O . PRO A 1 89 ? -2.498 7.202 17.003 1.00 86.75 89 PRO A O 1
ATOM 685 N N . LEU A 1 90 ? -4.731 6.970 17.026 1.00 86.94 90 LEU A N 1
ATOM 686 C CA . LEU A 1 90 ? -4.848 6.427 15.677 1.00 86.94 90 LEU A CA 1
ATOM 687 C C . LEU A 1 90 ? -4.579 7.498 14.609 1.00 86.94 90 LEU A C 1
ATOM 689 O O . LEU A 1 90 ? -3.904 7.223 13.618 1.00 86.94 90 LEU A O 1
ATOM 693 N N . ARG A 1 91 ? -5.006 8.745 14.852 1.00 88.88 91 ARG A N 1
ATOM 694 C CA . ARG A 1 91 ? -4.647 9.896 14.002 1.00 88.88 91 ARG A CA 1
ATOM 695 C C . ARG A 1 91 ? -3.140 10.162 14.001 1.00 88.88 91 ARG A C 1
ATOM 697 O O . ARG A 1 91 ? -2.561 10.373 12.939 1.00 88.88 91 ARG A O 1
ATOM 704 N N . VAL A 1 92 ? -2.487 10.108 15.166 1.00 90.25 92 VAL A N 1
ATOM 705 C CA . VAL A 1 92 ? -1.022 10.278 15.266 1.00 90.25 92 VAL A CA 1
ATOM 706 C C . VAL A 1 92 ? -0.286 9.147 14.545 1.00 90.25 92 VAL A C 1
ATOM 708 O O . VAL A 1 92 ? 0.675 9.407 13.823 1.00 90.25 92 VAL A O 1
ATOM 711 N N . PHE A 1 93 ? -0.763 7.906 14.672 1.00 90.12 93 PHE A N 1
ATOM 712 C CA . PHE A 1 93 ? -0.242 6.772 13.907 1.00 90.12 93 PHE A CA 1
ATOM 713 C C . PHE A 1 93 ? -0.369 6.988 12.396 1.00 90.12 93 PHE A C 1
ATOM 715 O O . PHE A 1 93 ? 0.605 6.810 11.670 1.00 90.12 93 PHE A O 1
ATOM 722 N N . ALA A 1 94 ? -1.531 7.444 11.925 1.00 91.31 94 ALA A N 1
ATOM 723 C CA . ALA A 1 94 ? -1.756 7.746 10.515 1.00 91.31 94 ALA A CA 1
ATOM 724 C C . ALA A 1 94 ? -0.789 8.819 9.987 1.00 91.31 94 ALA A C 1
ATOM 726 O O . ALA A 1 94 ? -0.206 8.649 8.917 1.00 91.31 94 ALA A O 1
ATOM 727 N N . MET A 1 95 ? -0.570 9.894 10.755 1.00 91.81 95 MET A N 1
ATOM 728 C CA . MET A 1 95 ? 0.400 10.945 10.421 1.00 91.81 95 MET A CA 1
ATOM 729 C C . MET A 1 95 ? 1.833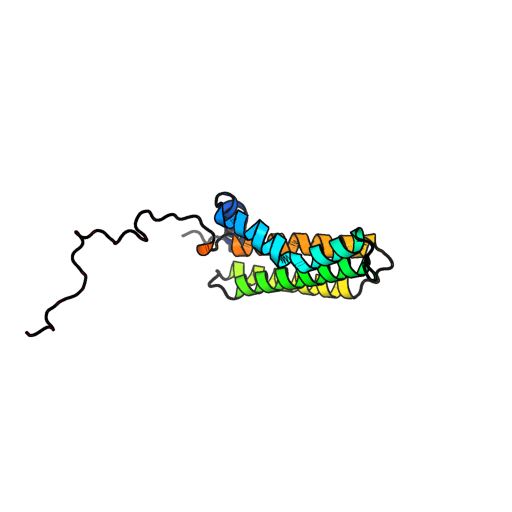 10.408 10.373 1.00 91.81 95 MET A C 1
ATOM 731 O O . MET A 1 95 ? 2.586 10.741 9.458 1.00 91.81 95 MET A O 1
ATOM 735 N N . PHE A 1 96 ? 2.206 9.551 11.327 1.00 92.00 96 PHE A N 1
ATOM 736 C CA . PHE A 1 96 ? 3.513 8.899 11.338 1.00 92.00 96 PHE A CA 1
ATOM 737 C C . PHE A 1 96 ? 3.704 8.002 10.107 1.00 92.00 96 PHE A C 1
ATOM 739 O O . PHE A 1 96 ? 4.710 8.122 9.410 1.00 92.00 96 PHE A O 1
ATOM 746 N N . CYS A 1 97 ? 2.720 7.162 9.778 1.00 91.50 97 CYS A N 1
ATOM 747 C CA . CYS A 1 97 ? 2.741 6.341 8.569 1.00 91.50 97 CYS A CA 1
ATOM 748 C C . CYS A 1 97 ? 2.839 7.198 7.303 1.00 91.50 97 CYS A C 1
ATOM 750 O O . CYS A 1 97 ? 3.660 6.899 6.440 1.00 91.50 97 CYS A O 1
ATOM 752 N N . ALA A 1 98 ? 2.067 8.286 7.201 1.00 92.44 98 ALA A N 1
ATOM 753 C CA . ALA A 1 98 ? 2.146 9.214 6.073 1.00 92.44 98 ALA A CA 1
ATOM 754 C C . ALA A 1 98 ? 3.561 9.787 5.908 1.00 92.44 98 ALA A C 1
ATOM 756 O O . ALA A 1 98 ? 4.102 9.775 4.803 1.00 92.44 98 ALA A O 1
ATOM 757 N N . ALA A 1 99 ? 4.193 10.221 7.004 1.00 93.31 99 ALA A N 1
ATOM 758 C CA . ALA A 1 99 ? 5.567 10.714 6.979 1.00 93.31 99 ALA A CA 1
ATOM 759 C C . ALA A 1 99 ? 6.555 9.636 6.499 1.00 93.31 99 ALA A C 1
ATOM 761 O O . ALA A 1 99 ? 7.400 9.915 5.647 1.00 93.31 99 ALA A O 1
ATOM 762 N N . VAL A 1 100 ? 6.416 8.393 6.975 1.00 92.44 100 VAL A N 1
ATOM 763 C CA . VAL A 1 100 ? 7.237 7.256 6.522 1.00 92.44 100 VAL A CA 1
ATOM 764 C C . VAL A 1 100 ? 7.052 6.999 5.025 1.00 92.44 100 VAL A C 1
ATOM 766 O O . VAL A 1 100 ? 8.041 6.849 4.311 1.00 92.44 100 VAL A O 1
ATOM 769 N N . PHE A 1 101 ? 5.817 6.998 4.518 1.00 92.88 101 PHE A N 1
ATOM 770 C CA . PHE A 1 101 ? 5.555 6.795 3.091 1.00 92.88 101 PHE A CA 1
ATOM 771 C C . PHE A 1 101 ? 6.099 7.923 2.216 1.00 92.88 101 PHE A C 1
ATOM 773 O O . PHE A 1 101 ? 6.616 7.642 1.137 1.00 92.88 101 PHE A O 1
ATOM 780 N N . VAL A 1 102 ? 6.051 9.175 2.678 1.00 92.81 102 VAL A N 1
ATOM 781 C CA . VAL A 1 102 ? 6.680 10.304 1.975 1.00 92.81 102 VAL A CA 1
ATOM 782 C C . VAL A 1 102 ? 8.193 10.117 1.904 1.00 92.81 102 VAL A C 1
ATOM 784 O O . VAL A 1 102 ? 8.769 10.251 0.827 1.00 92.81 102 VAL A O 1
ATOM 787 N N . VAL A 1 103 ? 8.842 9.752 3.014 1.00 91.81 103 VAL A N 1
ATOM 788 C CA . VAL A 1 103 ? 10.290 9.481 3.033 1.00 91.81 103 VAL A CA 1
ATOM 789 C C . VAL A 1 103 ? 10.641 8.333 2.090 1.00 91.81 103 VAL A C 1
ATOM 791 O O . VAL A 1 103 ? 11.581 8.460 1.308 1.00 91.81 103 VAL A O 1
ATOM 794 N N . LEU A 1 104 ? 9.872 7.241 2.110 1.00 90.00 104 LEU A N 1
ATOM 795 C CA . LEU A 1 104 ? 10.070 6.111 1.200 1.00 90.00 104 LEU A CA 1
ATOM 796 C C . LEU A 1 104 ? 9.882 6.517 -0.265 1.00 90.00 104 LEU A C 1
ATOM 798 O O . LEU A 1 104 ? 10.693 6.129 -1.102 1.00 90.00 104 LEU A O 1
ATOM 802 N N . ALA A 1 105 ? 8.866 7.319 -0.584 1.00 90.12 105 ALA A N 1
ATOM 803 C CA . ALA A 1 105 ? 8.623 7.794 -1.943 1.00 90.12 105 ALA A CA 1
ATOM 804 C C . ALA A 1 105 ? 9.757 8.695 -2.447 1.00 90.12 105 ALA A C 1
ATOM 806 O O . ALA A 1 105 ? 10.252 8.501 -3.557 1.00 90.12 105 ALA A O 1
ATOM 807 N N . VAL A 1 106 ? 10.226 9.633 -1.618 1.00 90.50 106 VAL A N 1
ATOM 808 C CA . VAL A 1 106 ? 11.373 10.490 -1.951 1.00 90.50 106 VAL A CA 1
ATOM 809 C C . VAL A 1 106 ? 12.631 9.647 -2.133 1.00 90.50 106 VAL A C 1
ATOM 811 O O . VAL A 1 106 ? 13.308 9.776 -3.152 1.00 90.50 106 VAL A O 1
ATOM 814 N N . TRP A 1 107 ? 12.911 8.732 -1.205 1.00 87.81 107 TRP A N 1
ATOM 815 C CA . TRP A 1 107 ? 14.059 7.831 -1.284 1.00 87.81 107 TRP A CA 1
ATOM 816 C C . TRP A 1 107 ? 14.060 7.010 -2.578 1.00 87.81 107 TRP A C 1
ATOM 818 O O . TRP A 1 107 ? 15.059 6.982 -3.295 1.00 87.81 107 TRP A O 1
ATOM 828 N N . GLN A 1 108 ? 12.922 6.404 -2.922 1.00 86.19 108 GLN A N 1
ATOM 829 C CA . GLN A 1 108 ? 12.758 5.639 -4.158 1.00 86.19 108 GLN A CA 1
ATOM 830 C C . GLN A 1 108 ? 12.895 6.513 -5.411 1.00 86.19 108 GLN A C 1
ATOM 832 O O . GLN A 1 108 ? 13.494 6.077 -6.388 1.00 86.19 108 GLN A O 1
ATOM 837 N N . SER A 1 109 ? 12.422 7.765 -5.384 1.00 84.56 109 SER A N 1
ATOM 838 C CA . SER A 1 109 ? 12.566 8.687 -6.522 1.00 84.56 109 SER A CA 1
ATOM 839 C C . SER A 1 109 ? 14.023 9.063 -6.825 1.00 84.56 109 SER A C 1
ATOM 841 O O . SER A 1 109 ? 14.359 9.377 -7.965 1.00 84.56 109 SER A O 1
ATOM 843 N N . MET A 1 110 ? 14.895 9.018 -5.812 1.00 83.19 110 MET A N 1
ATOM 844 C CA . MET A 1 110 ? 16.321 9.324 -5.947 1.00 83.19 110 MET A CA 1
ATOM 845 C C . MET A 1 110 ? 17.158 8.108 -6.362 1.00 83.19 110 MET A C 1
ATOM 847 O O . MET A 1 110 ? 18.308 8.274 -6.781 1.00 83.19 110 MET A O 1
ATOM 851 N N . MET A 1 111 ? 16.614 6.891 -6.263 1.00 75.94 111 MET A N 1
ATOM 852 C CA . MET A 1 111 ? 17.319 5.686 -6.688 1.00 75.94 111 MET A CA 1
ATOM 853 C C . MET A 1 111 ? 17.343 5.581 -8.212 1.00 75.94 111 MET A C 1
ATOM 855 O O . MET A 1 111 ? 16.317 5.592 -8.889 1.00 75.94 111 MET A O 1
ATOM 859 N N . LYS A 1 112 ? 18.550 5.456 -8.768 1.00 61.62 112 LYS A N 1
ATOM 860 C CA . LYS A 1 112 ? 18.722 5.181 -10.194 1.00 61.62 112 LYS A CA 1
ATOM 861 C C . LYS A 1 112 ? 18.381 3.712 -10.474 1.00 61.62 112 LYS A C 1
ATOM 863 O O . LYS A 1 112 ? 18.816 2.847 -9.713 1.00 61.62 112 LYS A O 1
ATOM 868 N N . PRO A 1 113 ? 17.721 3.398 -11.603 1.00 59.53 113 PRO A N 1
ATOM 869 C CA . PRO A 1 113 ? 17.373 2.025 -11.988 1.00 59.53 113 PRO A CA 1
ATOM 870 C C . PRO A 1 113 ? 18.582 1.131 -12.340 1.00 59.53 113 PRO A C 1
ATOM 872 O O . PRO A 1 113 ? 18.399 0.028 -12.843 1.00 59.53 113 PRO A O 1
ATOM 875 N N . THR A 1 114 ? 19.819 1.576 -12.086 1.00 63.19 114 THR A N 1
ATOM 876 C CA . THR A 1 114 ? 21.042 0.779 -12.271 1.00 63.19 114 THR A CA 1
ATOM 877 C C . THR A 1 114 ? 21.097 -0.444 -11.358 1.00 63.19 114 THR A C 1
ATOM 879 O O . THR A 1 114 ? 21.641 -1.461 -11.772 1.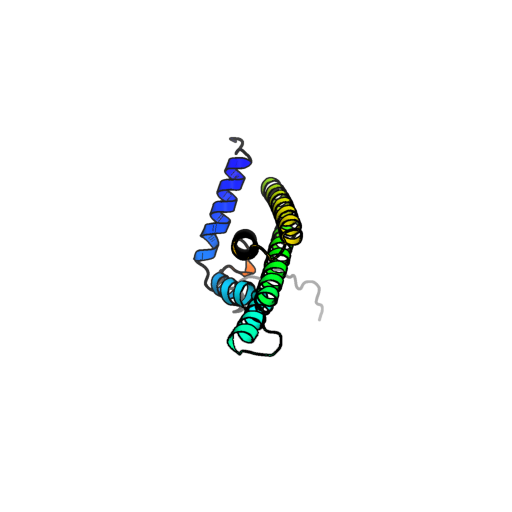00 63.19 114 THR A O 1
ATOM 882 N N . ASP A 1 115 ? 20.476 -0.383 -10.175 1.00 72.69 115 ASP A N 1
ATOM 883 C CA . ASP A 1 115 ? 20.291 -1.541 -9.296 1.00 72.69 115 ASP A CA 1
ATOM 884 C C . ASP A 1 115 ? 18.832 -1.998 -9.323 1.00 72.69 115 ASP A C 1
ATOM 886 O O . ASP A 1 115 ? 18.018 -1.635 -8.469 1.00 72.69 115 ASP A O 1
ATOM 890 N N . ALA A 1 116 ? 18.501 -2.829 -10.315 1.00 78.00 116 ALA A N 1
ATOM 891 C CA . ALA A 1 116 ? 17.155 -3.373 -10.487 1.00 78.00 116 ALA A CA 1
ATOM 892 C C . ALA A 1 116 ? 16.637 -4.065 -9.213 1.00 78.00 116 ALA A C 1
ATOM 894 O O . ALA A 1 116 ? 15.463 -3.936 -8.884 1.00 78.00 116 ALA A O 1
ATOM 895 N N . PHE A 1 117 ? 17.509 -4.739 -8.455 1.00 82.75 117 PHE A N 1
ATOM 896 C CA . PHE A 1 117 ? 17.128 -5.405 -7.207 1.00 82.75 117 PHE A CA 1
ATOM 897 C C . PHE A 1 117 ? 16.606 -4.423 -6.147 1.00 82.75 117 PHE A C 1
ATOM 899 O O . PHE A 1 117 ? 15.555 -4.660 -5.556 1.00 82.75 117 PHE A O 1
ATOM 906 N N . TRP A 1 118 ? 17.301 -3.303 -5.930 1.00 82.31 118 TRP A N 1
ATOM 907 C CA . TRP A 1 118 ? 16.922 -2.315 -4.915 1.00 82.31 118 TRP A CA 1
ATOM 908 C C . TRP A 1 118 ? 15.728 -1.465 -5.339 1.00 82.31 118 TRP A C 1
ATOM 910 O O . TRP A 1 118 ? 14.851 -1.207 -4.514 1.00 82.31 118 TRP A O 1
ATOM 920 N N . ALA A 1 119 ? 15.660 -1.094 -6.619 1.00 84.56 119 ALA A N 1
ATOM 921 C CA . ALA A 1 119 ? 14.531 -0.356 -7.175 1.00 84.56 119 ALA A CA 1
ATOM 922 C C . ALA A 1 119 ? 13.236 -1.183 -7.079 1.00 84.56 119 ALA A C 1
ATOM 924 O O . ALA A 1 119 ? 12.266 -0.770 -6.444 1.00 84.56 119 ALA A O 1
ATOM 925 N N . PHE A 1 120 ? 13.241 -2.415 -7.607 1.00 87.88 120 PHE A N 1
ATOM 926 C CA . PHE A 1 120 ? 12.067 -3.289 -7.547 1.00 87.88 120 PHE A CA 1
ATOM 927 C C . PHE A 1 120 ? 11.750 -3.769 -6.132 1.00 87.88 120 PHE A C 1
ATOM 929 O O . PHE A 1 120 ? 10.579 -3.790 -5.751 1.00 87.88 120 PHE A O 1
ATOM 936 N N . GLY A 1 121 ? 12.760 -4.121 -5.332 1.00 89.06 121 GLY A N 1
ATOM 937 C CA . GLY A 1 121 ? 12.560 -4.512 -3.935 1.00 89.06 121 GLY A CA 1
ATOM 938 C C . GLY A 1 121 ? 11.912 -3.391 -3.124 1.00 89.06 121 GLY A C 1
ATOM 939 O O . GLY A 1 121 ? 10.979 -3.630 -2.358 1.00 89.06 121 GLY A O 1
ATOM 940 N N . GLY A 1 122 ? 12.340 -2.155 -3.374 1.00 89.81 122 GLY A N 1
ATOM 941 C CA . GLY A 1 122 ? 11.808 -0.946 -2.772 1.00 89.81 122 GLY A CA 1
ATOM 942 C C . GLY A 1 122 ? 10.335 -0.687 -3.068 1.00 89.81 122 GLY A C 1
ATOM 943 O O . GLY A 1 122 ? 9.530 -0.587 -2.140 1.00 89.81 122 GLY A O 1
ATOM 944 N N . VAL A 1 123 ? 9.960 -0.612 -4.349 1.00 91.19 123 VAL A N 1
ATOM 945 C CA . VAL A 1 123 ? 8.555 -0.382 -4.742 1.00 91.19 123 VAL A CA 1
ATOM 946 C C . VAL A 1 123 ? 7.649 -1.557 -4.382 1.00 91.19 123 VAL A C 1
ATOM 948 O O . VAL A 1 123 ? 6.477 -1.348 -4.067 1.00 91.19 123 VAL A O 1
ATOM 951 N N . THR A 1 124 ? 8.178 -2.784 -4.359 1.00 92.00 124 THR A N 1
ATOM 952 C CA . THR A 1 124 ? 7.434 -3.972 -3.911 1.00 92.00 124 THR A CA 1
ATOM 953 C C . THR A 1 124 ? 7.135 -3.888 -2.421 1.00 92.00 124 THR A C 1
ATOM 955 O O . THR A 1 124 ? 5.976 -4.005 -2.024 1.00 92.00 124 THR A O 1
ATOM 958 N N . LEU A 1 125 ? 8.147 -3.615 -1.592 1.00 92.69 125 LEU A N 1
ATOM 959 C CA . LEU A 1 125 ? 7.957 -3.438 -0.153 1.00 92.69 125 LEU A CA 1
ATOM 960 C C . LEU A 1 125 ? 7.009 -2.268 0.141 1.00 92.69 125 LEU A C 1
ATOM 962 O O . LEU A 1 125 ? 6.093 -2.412 0.948 1.00 92.69 125 LEU A O 1
ATOM 966 N N . GLY A 1 126 ? 7.176 -1.140 -0.557 1.00 92.81 126 GLY A N 1
ATOM 967 C CA . GLY A 1 126 ? 6.279 0.012 -0.455 1.00 92.81 126 GLY A CA 1
ATOM 968 C C . GLY A 1 126 ? 4.829 -0.340 -0.793 1.00 92.81 126 GLY A C 1
ATOM 969 O O . GLY A 1 126 ? 3.922 0.035 -0.054 1.00 92.81 126 GLY A O 1
ATOM 970 N N . SER A 1 127 ? 4.607 -1.127 -1.850 1.00 94.00 127 SER A N 1
ATOM 971 C CA . SER A 1 127 ? 3.273 -1.597 -2.249 1.00 94.00 127 SER A CA 1
ATOM 972 C C . SER A 1 127 ? 2.645 -2.517 -1.202 1.00 94.00 127 SER A C 1
ATOM 974 O O . SER A 1 127 ? 1.473 -2.348 -0.872 1.00 94.00 127 SER A O 1
ATOM 976 N N . LEU A 1 128 ? 3.415 -3.450 -0.631 1.00 94.69 128 LEU A N 1
ATOM 977 C CA . LEU A 1 128 ? 2.936 -4.338 0.436 1.00 94.69 128 LEU A CA 1
ATOM 978 C C . LEU A 1 128 ? 2.542 -3.554 1.691 1.00 94.69 128 LEU A C 1
ATOM 980 O O . LEU A 1 128 ? 1.489 -3.807 2.272 1.00 94.69 128 LEU A O 1
ATOM 984 N N . LEU A 1 129 ? 3.356 -2.572 2.086 1.00 93.81 129 LEU A N 1
ATOM 985 C CA . LEU A 1 129 ? 3.048 -1.701 3.219 1.00 93.81 129 LEU A CA 1
ATOM 986 C C . LEU A 1 129 ? 1.827 -0.820 2.942 1.00 93.81 129 LEU A C 1
ATOM 988 O O . LEU A 1 129 ? 1.005 -0.636 3.835 1.00 93.81 129 LEU A O 1
ATOM 992 N N . ALA A 1 130 ? 1.678 -0.294 1.724 1.00 93.81 130 ALA A N 1
ATOM 993 C CA . ALA A 1 130 ? 0.516 0.504 1.338 1.00 93.81 130 ALA A CA 1
ATOM 994 C C . ALA A 1 130 ? -0.774 -0.327 1.383 1.00 93.81 130 ALA A C 1
ATOM 996 O O . ALA A 1 130 ? -1.789 0.139 1.895 1.00 93.81 130 ALA A O 1
ATOM 997 N N . VAL A 1 131 ? -0.717 -1.577 0.919 1.00 95.00 131 VAL A N 1
ATOM 998 C CA . VAL A 1 131 ? -1.824 -2.536 1.024 1.00 95.00 131 VAL A CA 1
ATOM 999 C C . VAL A 1 131 ? -2.136 -2.868 2.484 1.00 95.00 131 VAL A C 1
ATOM 1001 O O . VAL A 1 131 ? -3.304 -2.883 2.867 1.00 95.00 131 VAL A O 1
ATOM 1004 N N . ALA A 1 132 ? -1.119 -3.080 3.321 1.00 93.31 132 ALA A N 1
ATOM 1005 C CA . ALA A 1 132 ? -1.317 -3.299 4.752 1.00 93.31 132 ALA A CA 1
ATOM 1006 C C . ALA A 1 132 ? -1.957 -2.076 5.431 1.00 93.31 132 ALA A C 1
ATOM 1008 O O . ALA A 1 132 ? -2.869 -2.228 6.240 1.00 93.31 132 ALA A O 1
ATOM 1009 N N . MET A 1 133 ? -1.530 -0.862 5.069 1.00 91.88 133 MET A N 1
ATOM 1010 C CA . MET A 1 133 ? -2.139 0.372 5.562 1.00 91.88 133 MET A CA 1
ATOM 1011 C C . MET A 1 133 ? -3.602 0.466 5.127 1.00 91.88 133 MET A C 1
ATOM 1013 O O . MET A 1 133 ? -4.467 0.660 5.973 1.00 91.88 133 MET A O 1
ATOM 1017 N N . TRP A 1 134 ? -3.889 0.249 3.842 1.00 94.19 134 TRP A N 1
ATOM 1018 C CA . TRP A 1 134 ? -5.255 0.223 3.317 1.00 94.19 134 TRP A CA 1
ATOM 1019 C C . TRP A 1 134 ? -6.144 -0.786 4.053 1.00 94.19 134 TRP A C 1
ATOM 1021 O O . TRP A 1 134 ? -7.300 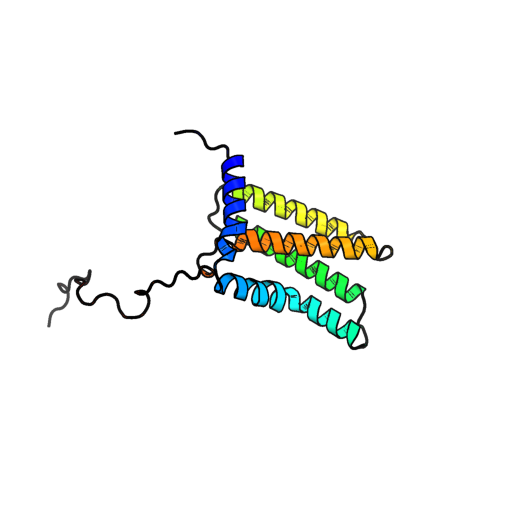-0.495 4.370 1.00 94.19 134 TRP A O 1
ATOM 1031 N N . TRP A 1 135 ? -5.601 -1.966 4.363 1.00 93.44 135 TRP A N 1
ATOM 1032 C CA . TRP A 1 135 ? -6.309 -2.998 5.114 1.00 93.44 135 TRP A CA 1
ATOM 1033 C C . TRP A 1 135 ? -6.664 -2.509 6.517 1.00 93.44 135 TRP A C 1
ATOM 1035 O O . TRP A 1 135 ? -7.811 -2.620 6.941 1.00 93.44 135 TRP A O 1
ATOM 1045 N N . LEU A 1 136 ? -5.703 -1.919 7.232 1.00 91.06 136 LEU A N 1
ATOM 1046 C CA . LEU A 1 136 ? -5.917 -1.390 8.581 1.00 91.06 136 LEU A CA 1
ATOM 1047 C C . LEU A 1 136 ? -6.932 -0.241 8.607 1.00 91.06 136 LEU A C 1
ATOM 1049 O O . LEU A 1 136 ? -7.706 -0.112 9.559 1.00 91.06 136 LEU A O 1
ATOM 1053 N N . THR A 1 137 ? -6.950 0.600 7.575 1.00 88.94 137 THR A N 1
ATOM 1054 C CA . THR A 1 137 ? -7.889 1.724 7.504 1.00 88.94 137 THR A CA 1
ATOM 1055 C C . THR A 1 137 ? -9.298 1.261 7.180 1.00 88.94 137 THR A C 1
ATOM 1057 O O . THR A 1 137 ? -10.242 1.709 7.824 1.00 88.94 137 THR A O 1
ATOM 1060 N N . SER A 1 138 ? -9.430 0.320 6.245 1.00 88.06 138 SER A N 1
ATOM 1061 C CA . SER A 1 138 ? -10.725 -0.185 5.773 1.00 88.06 138 SER A CA 1
ATOM 1062 C C . SER A 1 138 ? -11.297 -1.283 6.675 1.00 88.06 138 SER A C 1
ATOM 1064 O O . SER A 1 138 ? -12.478 -1.598 6.596 1.00 88.06 138 SER A O 1
ATOM 1066 N N . GLY A 1 139 ? -10.482 -1.876 7.554 1.00 83.50 139 GLY A N 1
ATOM 1067 C CA . GLY A 1 139 ? -10.856 -3.047 8.351 1.00 83.50 139 GLY A CA 1
ATOM 1068 C C . GLY A 1 139 ? -11.979 -2.830 9.368 1.00 83.50 139 GLY A C 1
ATOM 1069 O O . GLY A 1 139 ? -12.563 -3.796 9.849 1.00 83.50 139 GLY A O 1
ATOM 1070 N N . GLN A 1 140 ? -12.296 -1.574 9.685 1.00 81.38 140 GLN A N 1
ATOM 1071 C CA . GLN A 1 140 ? -13.410 -1.199 10.563 1.00 81.38 140 GLN A CA 1
ATOM 1072 C C . GLN A 1 140 ? -14.502 -0.409 9.842 1.00 81.38 140 GLN A C 1
ATOM 1074 O O . GLN A 1 140 ? -15.415 0.076 10.503 1.00 81.38 140 GLN A O 1
ATOM 1079 N N . ASP A 1 141 ? -14.432 -0.293 8.515 1.00 81.12 141 ASP A N 1
ATOM 1080 C CA . ASP A 1 141 ? -15.465 0.386 7.742 1.00 81.12 141 ASP A CA 1
ATOM 1081 C C . ASP A 1 141 ? -16.772 -0.414 7.811 1.00 81.12 141 ASP A C 1
ATOM 1083 O O . ASP A 1 141 ? -16.850 -1.560 7.360 1.00 81.12 141 ASP A O 1
ATOM 1087 N N . ASP A 1 142 ? -17.801 0.188 8.406 1.00 77.56 142 ASP A N 1
ATOM 1088 C CA . ASP A 1 142 ? -19.106 -0.443 8.575 1.00 77.56 142 ASP A CA 1
ATOM 1089 C C . ASP A 1 142 ? -19.785 -0.742 7.234 1.00 77.56 142 ASP A C 1
ATOM 1091 O O . ASP A 1 142 ? -20.589 -1.671 7.163 1.00 77.56 142 ASP A O 1
ATOM 1095 N N . ALA A 1 143 ? -19.424 -0.029 6.159 1.00 76.81 143 ALA A N 1
ATOM 1096 C CA . ALA A 1 143 ? -19.916 -0.313 4.812 1.00 76.81 143 ALA A CA 1
ATOM 1097 C C . ALA A 1 143 ? -19.398 -1.651 4.255 1.00 76.81 143 ALA A C 1
ATOM 1099 O O . ALA A 1 143 ? -20.020 -2.227 3.364 1.00 76.81 143 ALA A O 1
ATOM 1100 N N . LEU A 1 144 ? -18.272 -2.151 4.773 1.00 76.25 144 LEU A N 1
ATOM 1101 C CA . LEU A 1 144 ? -17.638 -3.400 4.336 1.00 76.25 144 LEU A CA 1
ATOM 1102 C C . LEU A 1 144 ? -17.958 -4.589 5.250 1.00 76.25 144 LEU A C 1
ATOM 1104 O O . LEU A 1 144 ? -17.506 -5.709 4.992 1.00 76.25 144 LEU A O 1
ATOM 1108 N N . LYS A 1 145 ? -18.732 -4.364 6.316 1.00 80.00 145 LYS A N 1
ATOM 1109 C CA . LYS A 1 145 ? -19.194 -5.415 7.222 1.00 80.00 145 LYS A CA 1
ATOM 1110 C C . LYS A 1 145 ? -20.510 -5.990 6.707 1.00 80.00 145 LYS A C 1
ATOM 1112 O O . LYS A 1 145 ? -21.470 -5.259 6.476 1.00 80.00 145 LYS A O 1
ATOM 1117 N N . ASP A 1 146 ? -20.588 -7.316 6.619 1.00 71.12 146 ASP A N 1
ATOM 1118 C CA . ASP A 1 146 ? -21.806 -8.055 6.242 1.00 71.12 146 ASP A CA 1
ATOM 1119 C C . ASP A 1 146 ? -22.841 -8.089 7.383 1.00 71.12 146 ASP A C 1
ATOM 1121 O O . ASP A 1 146 ? -23.321 -9.146 7.799 1.00 71.12 146 ASP A O 1
ATOM 1125 N N . ASN A 1 147 ? -23.184 -6.927 7.935 1.00 65.44 147 ASN A N 1
ATOM 1126 C CA . ASN A 1 147 ? -24.225 -6.804 8.946 1.00 65.44 147 ASN A CA 1
ATOM 1127 C C . ASN A 1 147 ? -25.592 -6.861 8.261 1.00 65.44 147 ASN A C 1
ATOM 1129 O O . ASN A 1 147 ? -26.258 -5.841 8.077 1.00 65.44 147 ASN A O 1
ATOM 1133 N N . ILE A 1 148 ? -26.013 -8.066 7.872 1.00 60.91 148 ILE A N 1
ATOM 1134 C CA . ILE A 1 148 ? -27.369 -8.319 7.384 1.00 60.91 148 ILE A CA 1
ATOM 1135 C C . ILE A 1 148 ? -28.316 -8.054 8.556 1.00 60.91 148 ILE A C 1
ATOM 1137 O O . ILE A 1 148 ? -28.484 -8.897 9.435 1.00 60.91 148 ILE A O 1
ATOM 1141 N N . LYS A 1 149 ? -28.913 -6.861 8.601 1.00 58.00 149 LYS A N 1
ATOM 1142 C CA . LYS A 1 149 ? -30.054 -6.583 9.474 1.00 58.00 149 LYS A CA 1
ATOM 1143 C C . LYS A 1 149 ? -31.279 -7.200 8.789 1.00 58.00 149 LYS A C 1
ATOM 1145 O O . LYS A 1 149 ? -31.705 -6.664 7.769 1.00 58.00 149 LYS A O 1
ATOM 1150 N N . PRO A 1 150 ? -31.853 -8.304 9.300 1.00 57.56 150 PRO A N 1
ATOM 1151 C CA . PRO A 1 150 ? -33.005 -8.948 8.661 1.00 57.56 150 PRO A CA 1
ATOM 1152 C C . PRO A 1 150 ? -34.221 -8.012 8.512 1.00 57.56 150 PRO A C 1
ATOM 1154 O O . PRO A 1 150 ? -35.061 -8.245 7.651 1.00 57.56 150 PRO A O 1
ATOM 1157 N N . ASP A 1 151 ? -34.261 -6.907 9.264 1.00 56.41 151 ASP A N 1
ATOM 1158 C CA . ASP A 1 151 ? -35.361 -5.938 9.255 1.00 56.41 151 ASP A CA 1
ATOM 1159 C C . ASP A 1 151 ? -35.132 -4.709 8.351 1.00 56.41 151 ASP A C 1
ATOM 1161 O O . ASP A 1 151 ? -35.994 -3.833 8.279 1.00 56.41 151 ASP A O 1
ATOM 1165 N N . SER A 1 152 ? -33.983 -4.567 7.674 1.00 56.56 152 SER A N 1
ATOM 1166 C CA . SER A 1 152 ? -33.617 -3.274 7.065 1.00 56.56 152 SER A CA 1
ATOM 1167 C C . SER A 1 152 ? -34.211 -2.975 5.682 1.00 56.56 152 SER A C 1
ATOM 1169 O O . SER A 1 152 ? -33.930 -1.905 5.151 1.00 56.56 152 SER A O 1
ATOM 1171 N N . ALA A 1 153 ? -35.040 -3.845 5.089 1.00 54.91 153 ALA A N 1
ATOM 1172 C CA . ALA A 1 153 ? -35.667 -3.548 3.787 1.00 54.91 153 ALA A CA 1
ATOM 1173 C C . ALA A 1 153 ? -37.009 -4.253 3.485 1.00 54.91 153 ALA A C 1
ATOM 1175 O O . ALA A 1 153 ? -37.419 -4.279 2.329 1.00 54.91 153 ALA A O 1
ATOM 1176 N N . VAL A 1 154 ? -37.717 -4.807 4.475 1.00 50.12 154 VAL A N 1
ATOM 1177 C CA . VAL A 1 154 ? -39.042 -5.448 4.257 1.00 50.12 154 VAL A CA 1
ATOM 1178 C C . VAL A 1 154 ? -40.232 -4.607 4.731 1.00 50.12 154 VAL A C 1
ATOM 1180 O O . VAL A 1 154 ? -41.370 -5.061 4.702 1.00 50.12 154 VAL A O 1
ATOM 1183 N N . GLY A 1 155 ? -39.990 -3.343 5.085 1.00 52.41 155 GLY A N 1
ATOM 1184 C CA . GLY A 1 155 ? -40.971 -2.531 5.797 1.00 52.41 155 GLY A CA 1
ATOM 1185 C C . GLY A 1 155 ? -40.948 -2.927 7.268 1.00 52.41 155 GLY A C 1
ATOM 1186 O O . GLY A 1 155 ? -41.117 -4.091 7.618 1.00 52.41 155 GLY A O 1
ATOM 1187 N N . GLY A 1 156 ? -40.643 -1.962 8.134 1.00 55.81 156 GLY A N 1
ATOM 1188 C CA . GLY A 1 156 ? -40.632 -2.204 9.570 1.00 55.81 156 GLY A CA 1
ATOM 1189 C C . GLY A 1 156 ? -41.976 -2.748 10.058 1.00 55.81 156 GLY A C 1
ATOM 1190 O O . GLY A 1 156 ? -43.009 -2.556 9.422 1.00 55.81 156 GLY A O 1
ATOM 1191 N N . ASP A 1 157 ? -41.937 -3.413 11.207 1.00 52.81 157 ASP A N 1
ATOM 1192 C CA . ASP A 1 157 ? -43.093 -3.959 11.911 1.00 52.81 157 ASP A CA 1
ATOM 1193 C C . ASP A 1 157 ? -44.305 -3.003 11.900 1.00 52.81 157 ASP A C 1
ATOM 1195 O O . ASP A 1 157 ? -44.293 -1.950 12.545 1.00 52.81 157 ASP A O 1
ATOM 1199 N N . THR A 1 158 ? -45.364 -3.379 11.173 1.00 59.25 158 THR A N 1
ATOM 1200 C CA . THR A 1 158 ? -46.607 -2.600 11.042 1.00 59.25 158 THR A CA 1
ATOM 1201 C C . THR A 1 158 ? -47.384 -2.491 12.352 1.00 59.25 158 THR A C 1
ATOM 1203 O O . THR A 1 158 ? -48.368 -1.758 12.416 1.00 59.25 158 THR A O 1
ATOM 1206 N N . SER A 1 159 ? -46.982 -3.227 13.393 1.00 59.66 159 SER A N 1
ATOM 1207 C CA . SER A 1 159 ? -47.573 -3.128 14.728 1.00 59.66 159 SER A CA 1
ATOM 1208 C C . SER A 1 159 ? -46.945 -2.028 15.592 1.00 59.66 159 SER A C 1
ATOM 1210 O O . SER A 1 159 ? -47.484 -1.696 16.650 1.00 59.66 159 SER A O 1
ATOM 1212 N N . LYS A 1 160 ? -45.855 -1.392 15.137 1.00 60.56 160 LYS A N 1
ATOM 1213 C CA . LYS A 1 160 ? -45.302 -0.212 15.810 1.00 60.56 160 LYS A CA 1
ATOM 1214 C C . LYS A 1 160 ? -46.143 1.019 15.497 1.00 60.56 160 LYS A C 1
ATOM 1216 O O . LYS A 1 160 ? -46.312 1.409 14.345 1.00 60.56 160 LYS A O 1
ATOM 1221 N N . GLN A 1 161 ? -46.642 1.650 16.555 1.00 57.25 161 GLN A N 1
ATOM 1222 C CA . GLN A 1 161 ? -47.402 2.889 16.469 1.00 57.25 161 GLN A CA 1
ATOM 1223 C C . GLN A 1 161 ? -46.523 3.984 15.824 1.00 57.25 161 GLN A C 1
ATOM 1225 O O . GLN A 1 161 ? -45.412 4.222 16.308 1.00 57.25 161 GLN A O 1
ATOM 1230 N N . PRO A 1 162 ? -46.959 4.625 14.723 1.00 58.88 162 PRO A N 1
ATOM 1231 C CA . PRO A 1 162 ? -46.170 5.650 14.051 1.00 58.88 162 PRO A CA 1
ATOM 1232 C C . PRO A 1 162 ? -45.866 6.812 14.997 1.00 58.88 162 PRO A C 1
ATOM 1234 O O . PRO A 1 162 ? -46.746 7.292 15.706 1.00 58.88 162 PRO A O 1
ATOM 1237 N N . HIS A 1 163 ? -44.630 7.308 14.971 1.00 51.31 163 HIS A N 1
ATOM 1238 C CA . HIS A 1 163 ? -44.171 8.412 15.821 1.00 51.31 163 HIS A CA 1
ATOM 1239 C C . HIS A 1 163 ? -44.653 9.796 15.327 1.00 51.31 163 HIS A C 1
ATOM 1241 O O . HIS A 1 163 ? -43.974 10.800 15.529 1.00 51.31 163 HIS A O 1
ATOM 1247 N N . GLY A 1 164 ? -45.795 9.846 14.634 1.00 62.00 164 GLY A N 1
ATOM 1248 C CA . GLY A 1 164 ? -46.367 11.047 14.032 1.00 62.00 164 GLY A CA 1
ATOM 1249 C C . GLY A 1 164 ? -47.798 11.266 14.509 1.00 62.00 164 GLY A C 1
ATOM 1250 O O . GLY A 1 164 ? -48.632 10.371 14.401 1.00 62.00 164 GLY A O 1
ATOM 1251 N N . ASP A 1 165 ? -48.067 12.457 15.035 1.00 68.25 165 ASP A N 1
ATOM 1252 C CA . ASP A 1 165 ? -49.410 12.902 15.404 1.00 68.25 165 ASP A CA 1
ATOM 1253 C C . ASP A 1 165 ? -50.144 13.445 14.162 1.00 68.25 165 ASP A C 1
ATOM 1255 O O . ASP A 1 165 ? -49.593 14.240 13.397 1.00 68.25 165 ASP A O 1
ATOM 1259 N N . LEU A 1 166 ? -51.389 13.007 13.954 1.00 66.25 166 LEU A N 1
ATOM 1260 C CA . LEU A 1 166 ? -52.267 13.455 12.865 1.00 66.25 166 LEU A CA 1
ATOM 1261 C C . LEU A 1 166 ? -53.097 14.695 13.242 1.00 66.25 166 LEU A C 1
ATOM 1263 O O . LEU A 1 166 ? -53.919 15.141 12.440 1.00 66.25 166 LEU A O 1
ATOM 1267 N N . GLY A 1 167 ? -52.872 15.289 14.420 1.00 63.75 167 GLY A N 1
ATOM 1268 C CA . GLY A 1 167 ? -53.621 16.439 14.946 1.00 63.75 167 GLY A CA 1
ATOM 1269 C C . GLY A 1 167 ? -53.642 17.707 14.076 1.00 63.75 167 GLY A C 1
ATOM 1270 O O . GLY A 1 167 ? -54.382 18.641 14.381 1.00 63.75 167 GLY A O 1
ATOM 1271 N N . GLY A 1 168 ? -52.865 17.758 12.989 1.00 59.91 168 GLY A N 1
ATOM 1272 C CA . GLY A 1 168 ? -52.831 18.877 12.040 1.00 59.91 168 GLY A CA 1
ATOM 1273 C C . GLY A 1 168 ? -53.724 18.737 10.801 1.00 59.91 168 GLY A C 1
ATOM 1274 O O . GLY A 1 168 ? -53.889 19.719 10.078 1.00 59.91 168 GLY A O 1
ATOM 1275 N N . PHE A 1 169 ? -54.308 17.567 10.527 1.00 58.59 169 PHE A N 1
ATOM 1276 C CA . PHE A 1 169 ? -55.110 17.366 9.316 1.00 58.59 169 PHE A CA 1
ATOM 1277 C C . PHE A 1 169 ? -56.596 17.598 9.602 1.00 58.59 169 PHE A C 1
ATOM 1279 O O . PHE A 1 169 ? -57.262 16.776 10.227 1.00 58.59 169 PHE A O 1
ATOM 1286 N N . LYS A 1 170 ? -57.122 18.734 9.133 1.00 55.06 170 LYS A N 1
ATOM 1287 C CA . LYS A 1 170 ? -58.568 18.978 9.051 1.00 55.06 170 LYS A CA 1
ATOM 1288 C C . LYS A 1 170 ? -59.077 18.542 7.676 1.00 55.06 170 LYS A C 1
ATOM 1290 O O . LYS A 1 170 ? -58.464 18.891 6.669 1.00 55.06 170 LYS A O 1
ATOM 1295 N N . SER A 1 171 ? -60.167 17.772 7.678 1.00 59.41 171 SER A N 1
ATOM 1296 C CA . SER A 1 171 ? -61.014 17.519 6.503 1.00 59.41 171 SER A CA 1
ATOM 1297 C C . SER A 1 171 ? -61.653 18.802 5.985 1.00 59.41 171 SER A C 1
ATOM 1299 O O . SER A 1 171 ? -61.845 19.737 6.795 1.00 59.41 171 SER A O 1
#

Organism: NCBI:txid1082933

Foldseek 3Di:
DDPDDLVNVVVVLLVCLQPQLVPFPLSVVCLVCPLCNPLLVQLVVLVCCLVVVHDPNDPVSNLVSLLVSLLVLLQVLLVLQLPPPDDPSSVVVSVVSNVVLVVLSVVLVPDDCPPVCCNVVSSVVSSVVSSSSNSSSCSPPPVSHPPPPVQPPPDHDPPDDDPDDPVPDDD

Radius of gyration: 22.91 Å; chains: 1; bounding box: 82×32×64 Å

pLDDT: mean 82.91, std 13.05, range [43.72, 95.0]

Secondary structure (DSSP, 8-state):
-----HHHHHHHHHHHHHHGGGG-HHHHHIIIIIIIIITTHHHHHHHHHHHTT-TT--HHHHHHHHHHHHHHHHHHHHHHHHHSS--HHHHHHHHHHHHHHHHHHHHHHHS-TT-HHHHHHHHHHHHHHHHHHHHHHHTT-GGGS----TTSSS---TTSPPS---TT---

Sequence (171 aa):
MSEQSGWSYLIAELKDRAVGPTKHVAFWGFFILGALGFGGFGIWFEIWRLFAGQTGGSANGVHTAMFTYFTALAGSSALHLILVDAEKPLRVFAMFCAAVFVVLAVWQSMMKPTDAFWAFGGVTLGSLLAVAMWWLTSGQDDALKDNIKPDSAVGGDTSKQPHGDLGGFKS